Protein AF-W5Q6C7-F1 (afdb_monomer)

Sequence (82 aa):
HPWSCCTLLVAFRSKPYFRNTVIVKEYYLDITGYMPYYSTPVHWFWVYKPGAPSCRLETSSLNFLNWLLDHNSPGSNRIAEM

Foldseek 3Di:
DDFDKDKDWDADDDDQFWDDRIKIWIWTQDPVATDTDDIDATGTPDDDDPPDPPCPVPLVDPDPVSLNHDSPRPPNRVVVVD

Solvent-accessible surface area (backbone atoms only — not comparable to full-atom values): 5288 Å² total; per-residue (Å²): 131,87,68,48,74,46,77,48,77,49,76,47,73,98,56,94,58,39,71,60,48,61,42,46,37,31,29,37,40,55,98,91,42,65,40,80,72,47,60,53,82,81,47,54,67,75,72,73,58,93,84,55,78,71,82,71,62,71,65,87,52,92,43,74,66,40,45,66,72,34,77,82,36,82,70,44,48,63,66,77,73,108

Mean predicted aligned error: 9.2 Å

pLDDT: mean 73.0, std 13.36, range [43.91, 91.12]

Radius of gyration: 14.34 Å; Cα contacts (8 Å, |Δi|>4): 109; chains: 1; bounding box: 32×26×47 Å

Secondary structure (DSSP, 8-state):
---EEEEEEEE----SSB--SEEEEEEEEETTEEEEEEEPPP-BS----TTSPP----TTS--HHHHHH-TT-TTHHHHHT-

Structure (mmCIF, N/CA/C/O backbone):
data_AF-W5Q6C7-F1
#
_entry.id   AF-W5Q6C7-F1
#
loop_
_atom_site.group_PDB
_atom_site.id
_atom_site.type_symbol
_atom_site.label_atom_id
_atom_site.label_alt_id
_atom_site.label_comp_id
_atom_site.label_asym_id
_atom_site.label_entity_id
_atom_site.label_seq_id
_atom_site.pdbx_PDB_ins_code
_atom_site.Cartn_x
_atom_site.Cartn_y
_atom_site.Cartn_z
_atom_site.occupancy
_atom_site.B_iso_or_equiv
_atom_site.auth_seq_id
_atom_site.auth_comp_id
_atom_site.auth_asym_id
_atom_site.auth_atom_id
_atom_site.pdbx_PDB_model_num
ATOM 1 N N . HIS A 1 1 ? 9.599 4.128 -24.345 1.00 52.41 1 HIS A N 1
ATOM 2 C CA . HIS A 1 1 ? 9.955 3.175 -23.275 1.00 52.41 1 HIS A CA 1
ATOM 3 C C . HIS A 1 1 ? 8.659 2.868 -22.537 1.00 52.41 1 HIS A C 1
ATOM 5 O O . HIS A 1 1 ? 8.061 3.838 -22.083 1.00 52.41 1 HIS A O 1
ATOM 11 N N . PRO A 1 2 ? 8.112 1.638 -22.529 1.00 51.41 2 PRO A N 1
ATOM 12 C CA . PRO A 1 2 ? 6.824 1.427 -21.888 1.00 51.41 2 PRO A CA 1
ATOM 13 C C . PRO A 1 2 ? 7.055 1.275 -20.383 1.00 51.41 2 PRO A C 1
ATOM 15 O O . PRO A 1 2 ? 7.445 0.211 -19.911 1.00 51.41 2 PRO A O 1
ATOM 18 N N . TRP A 1 3 ? 6.840 2.359 -19.638 1.00 66.31 3 TRP A N 1
ATOM 19 C CA . TRP A 1 3 ? 6.603 2.277 -18.201 1.00 66.31 3 TRP A CA 1
ATOM 20 C C . TRP A 1 3 ? 5.354 1.428 -17.997 1.00 66.31 3 TRP A C 1
ATOM 22 O O . TRP A 1 3 ? 4.258 1.810 -18.409 1.00 66.31 3 TRP A O 1
ATOM 32 N N . SER A 1 4 ? 5.528 0.233 -17.447 1.00 74.62 4 SER A N 1
ATOM 33 C CA . SER A 1 4 ? 4.394 -0.638 -17.150 1.00 74.62 4 SER A CA 1
ATOM 34 C C . SER A 1 4 ? 3.811 -0.194 -15.813 1.00 74.62 4 SER A C 1
ATOM 36 O O . SER A 1 4 ? 4.542 -0.099 -14.830 1.00 74.62 4 SER A O 1
ATOM 38 N N . CYS A 1 5 ? 2.518 0.130 -15.782 1.00 82.75 5 CYS A N 1
ATOM 39 C CA . CYS A 1 5 ? 1.809 0.454 -14.547 1.00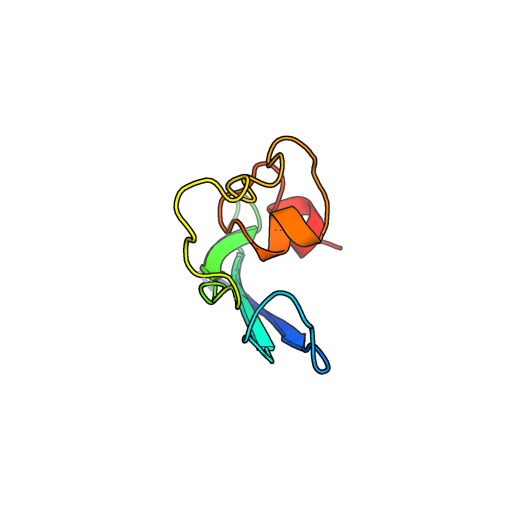 82.75 5 CYS A CA 1
ATOM 40 C C . CYS A 1 5 ? 1.219 -0.825 -13.950 1.00 82.75 5 CYS A C 1
ATOM 42 O O . CYS A 1 5 ? 0.575 -1.597 -14.660 1.00 82.75 5 CYS A O 1
ATOM 44 N N . CYS A 1 6 ? 1.433 -1.039 -12.657 1.00 85.38 6 CYS A N 1
ATOM 45 C CA . CYS A 1 6 ? 0.790 -2.081 -11.876 1.00 85.38 6 CYS A CA 1
ATOM 46 C C . CYS A 1 6 ? -0.169 -1.432 -10.879 1.00 85.38 6 CYS A C 1
ATOM 48 O O . CYS A 1 6 ? 0.219 -0.518 -10.152 1.00 85.38 6 CYS A O 1
ATOM 50 N N . THR A 1 7 ? -1.401 -1.931 -10.818 1.00 89.31 7 THR A N 1
ATOM 51 C CA . THR A 1 7 ? -2.418 -1.474 -9.868 1.00 89.31 7 THR A CA 1
ATOM 52 C C . THR A 1 7 ? -2.772 -2.621 -8.931 1.00 89.31 7 THR A C 1
ATOM 54 O O . THR A 1 7 ? -3.328 -3.631 -9.363 1.00 89.31 7 THR A O 1
ATOM 57 N N . LEU A 1 8 ? -2.496 -2.457 -7.638 1.00 87.75 8 LEU A N 1
ATOM 58 C CA . LEU A 1 8 ? -2.980 -3.351 -6.596 1.00 87.75 8 LEU A CA 1
ATOM 59 C C . LEU A 1 8 ? -4.278 -2.813 -5.996 1.00 87.75 8 LEU A C 1
ATOM 61 O O . LEU A 1 8 ? -4.355 -1.668 -5.546 1.00 87.75 8 LEU A O 1
ATOM 65 N N . LEU A 1 9 ? -5.287 -3.678 -5.940 1.00 91.12 9 LEU A N 1
ATOM 66 C CA . LEU A 1 9 ? -6.567 -3.411 -5.299 1.00 91.12 9 LEU A CA 1
ATOM 67 C C . LEU A 1 9 ? -6.700 -4.282 -4.055 1.00 91.12 9 LEU A C 1
ATOM 69 O O . LEU A 1 9 ? -6.785 -5.505 -4.145 1.00 91.12 9 LEU A O 1
ATOM 73 N N . VAL A 1 10 ? -6.762 -3.648 -2.888 1.00 86.75 10 VAL A N 1
ATOM 74 C CA . VAL A 1 10 ? -6.990 -4.340 -1.620 1.00 86.75 10 VAL A CA 1
ATOM 75 C C . VAL A 1 10 ? -8.400 -4.040 -1.142 1.00 86.75 10 VAL A C 1
ATOM 77 O O . VAL A 1 10 ? -8.694 -2.933 -0.689 1.00 86.75 10 VAL A O 1
ATOM 80 N N . ALA A 1 11 ? -9.280 -5.033 -1.245 1.00 89.00 11 ALA A N 1
ATOM 81 C CA . ALA A 1 11 ? -10.658 -4.930 -0.788 1.00 89.00 11 ALA A CA 1
ATOM 82 C C . ALA A 1 11 ? -10.801 -5.430 0.654 1.00 89.00 11 ALA A C 1
ATOM 84 O O . ALA A 1 11 ? -10.360 -6.523 1.015 1.00 89.00 11 ALA A O 1
ATOM 85 N N . PHE A 1 12 ? -11.487 -4.646 1.475 1.00 83.62 12 PHE A N 1
ATOM 86 C CA . PHE A 1 12 ? -11.800 -4.976 2.853 1.00 83.62 1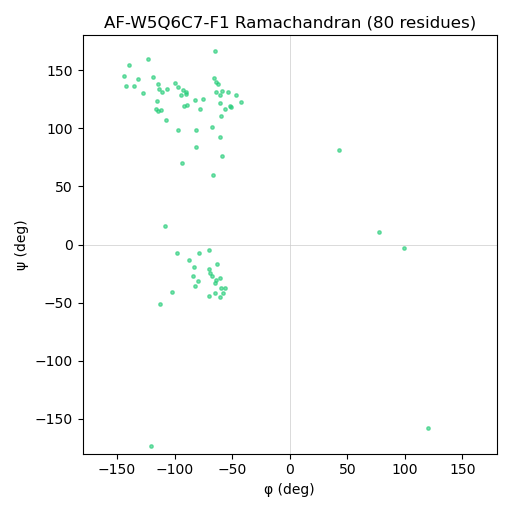2 PHE A CA 1
ATOM 87 C C . PHE A 1 12 ? -13.307 -5.165 3.013 1.00 83.62 12 PHE A C 1
ATOM 89 O O . PHE A 1 12 ? -14.115 -4.340 2.592 1.00 83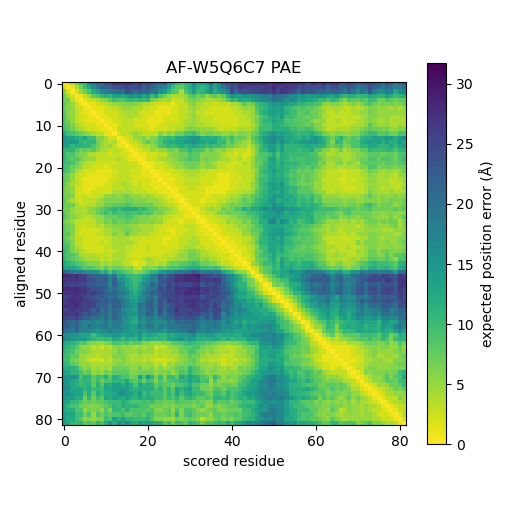.62 12 PHE A O 1
ATOM 96 N N . ARG A 1 13 ? -13.699 -6.239 3.708 1.00 82.94 13 ARG A N 1
ATOM 97 C CA . ARG A 1 13 ? -15.018 -6.284 4.362 1.00 82.94 13 ARG A CA 1
ATOM 98 C C . ARG A 1 13 ? -15.075 -5.227 5.466 1.00 82.94 13 ARG A C 1
ATOM 100 O O . ARG A 1 13 ? -14.024 -4.747 5.875 1.00 82.94 13 ARG A O 1
ATOM 107 N N . SER A 1 14 ? -16.269 -4.928 5.982 1.00 77.88 14 SER A N 1
ATOM 108 C CA . SER A 1 14 ? -16.463 -3.949 7.065 1.00 77.88 14 SER A CA 1
ATOM 109 C C . SER A 1 14 ? -15.396 -4.079 8.161 1.00 77.88 14 SER A C 1
ATOM 111 O O . SER A 1 14 ? -15.192 -5.164 8.717 1.00 77.88 14 SER A O 1
ATOM 113 N N . LYS A 1 15 ? -14.673 -2.983 8.417 1.00 74.06 15 LYS A N 1
ATOM 114 C CA . LYS A 1 15 ? -13.617 -2.881 9.430 1.00 74.06 15 LYS A CA 1
ATOM 115 C C . LYS A 1 15 ? -14.002 -1.814 10.451 1.00 74.06 15 LYS A C 1
ATOM 117 O O . LYS A 1 15 ? -14.524 -0.778 10.058 1.00 74.06 15 LYS A O 1
ATOM 122 N N . PRO A 1 16 ? -13.682 -2.001 11.740 1.00 72.75 16 PRO A N 1
ATOM 123 C CA . PRO A 1 16 ? -13.984 -1.005 12.768 1.00 72.75 16 PRO A CA 1
ATOM 124 C C . PRO A 1 16 ? -12.994 0.177 12.789 1.00 72.75 16 PRO A C 1
ATOM 126 O O . PRO A 1 16 ? -13.194 1.129 13.538 1.00 72.75 16 PRO A O 1
ATOM 129 N N . TYR A 1 17 ? -11.910 0.122 12.004 1.00 74.56 17 TYR A N 1
ATOM 130 C CA . TYR A 1 17 ? -10.776 1.045 12.134 1.00 74.56 17 TYR A CA 1
ATOM 131 C C . TYR A 1 17 ? -10.747 2.156 11.076 1.00 74.56 17 TYR A C 1
ATOM 133 O O . TYR A 1 17 ? -10.502 3.312 11.415 1.00 74.56 17 TYR A O 1
ATOM 141 N N . PHE A 1 18 ? -11.052 1.846 9.813 1.00 78.94 18 PHE A N 1
ATOM 142 C CA . PHE A 1 18 ? -11.068 2.808 8.705 1.00 78.94 18 PHE A CA 1
ATOM 143 C C . PHE A 1 18 ? -12.249 2.566 7.759 1.00 78.94 18 PHE A C 1
ATOM 145 O O . PHE A 1 18 ? -12.772 1.457 7.672 1.00 78.94 18 PHE A O 1
ATOM 152 N N . ARG A 1 19 ? -12.668 3.625 7.062 1.00 81.44 19 ARG A N 1
ATOM 153 C CA . ARG A 1 19 ? -13.856 3.655 6.196 1.00 81.44 19 ARG A CA 1
ATOM 154 C C . ARG A 1 19 ? -13.617 3.101 4.793 1.00 81.44 19 ARG A C 1
ATOM 156 O O . ARG A 1 19 ? -14.585 2.777 4.113 1.00 81.44 19 ARG A O 1
ATOM 163 N N . ASN A 1 20 ? -12.366 3.024 4.339 1.00 85.31 20 ASN A N 1
ATOM 164 C CA . ASN A 1 20 ? -12.047 2.524 3.004 1.00 85.31 20 ASN A CA 1
ATOM 165 C C . ASN A 1 20 ? -12.513 1.070 2.849 1.00 85.31 20 ASN A C 1
ATOM 167 O O . ASN A 1 20 ? -12.069 0.181 3.573 1.00 85.31 20 ASN A O 1
ATOM 171 N N . THR A 1 21 ? -13.379 0.826 1.870 1.00 87.69 21 THR A N 1
ATOM 172 C CA . THR A 1 21 ? -13.753 -0.527 1.436 1.00 87.69 21 THR A CA 1
ATOM 173 C C . THR A 1 21 ? -12.750 -1.090 0.436 1.00 87.69 21 THR A C 1
ATOM 175 O O . THR A 1 21 ? -12.568 -2.301 0.363 1.00 87.69 21 THR A O 1
ATOM 178 N N . VAL A 1 22 ? -12.069 -0.213 -0.304 1.00 88.81 22 VAL A N 1
ATOM 179 C CA . VAL A 1 22 ? -10.987 -0.546 -1.228 1.00 88.81 22 VAL A CA 1
ATOM 180 C C . VAL A 1 22 ? -9.852 0.451 -1.027 1.00 88.81 22 VAL A C 1
ATOM 182 O O . VAL A 1 22 ? -10.088 1.654 -0.887 1.00 88.81 22 VAL A O 1
ATOM 185 N N . ILE A 1 23 ? -8.624 -0.057 -0.999 1.00 88.44 23 ILE A N 1
ATOM 186 C CA . ILE A 1 23 ? -7.403 0.742 -1.077 1.00 88.44 23 ILE A CA 1
ATOM 187 C C . ILE A 1 23 ? -6.695 0.368 -2.372 1.00 88.44 23 ILE A C 1
ATOM 189 O O . ILE A 1 23 ? -6.409 -0.805 -2.614 1.00 88.44 23 ILE A O 1
ATOM 193 N N . VAL A 1 24 ? -6.455 1.377 -3.202 1.00 90.06 24 VAL A N 1
ATOM 194 C CA . VAL A 1 24 ? -5.720 1.262 -4.459 1.00 90.06 24 VAL A CA 1
ATOM 195 C C . VAL A 1 24 ? -4.280 1.676 -4.206 1.00 90.06 24 VAL A C 1
ATOM 197 O O . VAL A 1 24 ? -4.048 2.699 -3.558 1.00 90.06 24 VAL A O 1
ATOM 200 N N . LYS A 1 25 ? -3.328 0.910 -4.736 1.00 89.00 25 LYS A N 1
ATOM 201 C CA . LYS A 1 25 ? -1.942 1.346 -4.891 1.00 89.00 25 LYS A CA 1
ATOM 202 C C . LYS A 1 25 ? -1.488 1.137 -6.320 1.00 89.00 25 LYS A C 1
ATOM 204 O O . LYS A 1 25 ? -1.655 0.054 -6.864 1.00 89.00 25 LYS A O 1
ATOM 209 N N . GLU A 1 26 ? -0.907 2.166 -6.904 1.00 89.38 26 GLU A N 1
ATOM 210 C CA . GLU A 1 26 ? -0.354 2.135 -8.248 1.00 89.38 26 GLU A CA 1
ATOM 211 C C . GLU A 1 26 ? 1.152 2.321 -8.182 1.00 89.38 26 GLU A C 1
ATOM 213 O O . GLU A 1 26 ? 1.665 3.151 -7.422 1.00 89.38 26 GLU A O 1
ATOM 218 N N . TYR A 1 27 ? 1.839 1.537 -8.999 1.00 86.94 27 TYR A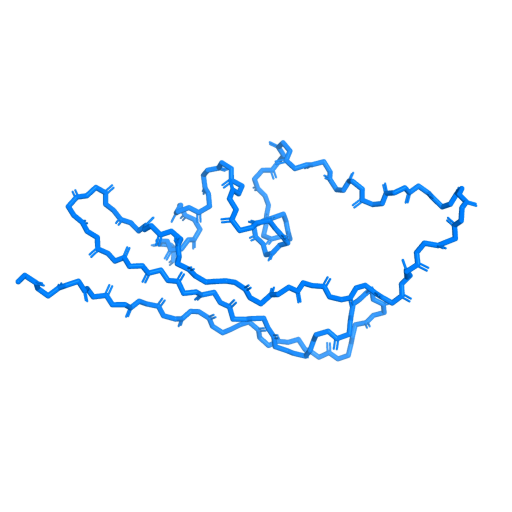 N 1
ATOM 219 C CA . TYR A 1 27 ? 3.280 1.548 -9.135 1.00 86.94 27 TYR A CA 1
ATOM 220 C C . TYR A 1 27 ? 3.646 1.589 -10.606 1.00 86.94 27 TYR A C 1
ATOM 222 O O . TYR A 1 27 ? 3.030 0.903 -11.423 1.00 86.94 27 TYR A O 1
ATOM 230 N N . TYR A 1 28 ? 4.695 2.326 -10.937 1.00 87.88 28 TYR A N 1
ATOM 231 C CA . TYR A 1 28 ? 5.336 2.190 -12.236 1.00 87.88 28 TYR A CA 1
ATOM 232 C C . TYR A 1 28 ? 6.574 1.330 -12.114 1.00 87.88 28 TYR A C 1
ATOM 234 O O . TYR A 1 28 ? 7.337 1.460 -11.161 1.00 87.88 28 TYR A O 1
ATOM 242 N N . LEU A 1 29 ? 6.771 0.465 -13.098 1.00 84.12 29 LEU A N 1
ATOM 243 C CA . LEU A 1 29 ? 8.000 -0.283 -13.256 1.00 84.12 29 LEU A CA 1
ATOM 244 C C . LEU A 1 29 ? 8.946 0.501 -14.166 1.00 84.12 29 LEU A C 1
ATOM 246 O O . LEU A 1 29 ? 8.627 0.760 -15.333 1.00 84.12 29 LEU A O 1
ATOM 250 N N . ASP A 1 30 ? 10.106 0.862 -13.630 1.00 81.38 30 ASP A N 1
ATOM 251 C CA . ASP A 1 30 ? 11.228 1.389 -14.397 1.00 81.38 30 ASP A CA 1
ATOM 252 C C . ASP A 1 30 ? 12.480 0.508 -14.230 1.00 81.38 30 ASP A C 1
ATOM 254 O O . ASP A 1 30 ? 12.431 -0.575 -13.647 1.00 81.38 30 ASP A O 1
ATOM 258 N N . ILE A 1 31 ? 13.616 0.954 -14.775 1.00 81.75 31 ILE A N 1
ATOM 259 C CA . ILE A 1 31 ? 14.888 0.214 -14.713 1.00 81.75 31 ILE A CA 1
ATOM 260 C C . ILE A 1 31 ? 15.431 0.030 -13.285 1.00 81.75 31 ILE A C 1
ATOM 262 O O . ILE A 1 31 ? 16.313 -0.798 -13.073 1.00 81.75 31 ILE A O 1
ATOM 266 N N . THR A 1 32 ? 14.937 0.810 -12.323 1.00 82.44 32 THR A N 1
ATOM 267 C CA . THR A 1 32 ? 15.309 0.758 -10.906 1.00 82.44 32 THR A CA 1
ATOM 268 C C . THR A 1 32 ? 14.323 -0.052 -10.058 1.00 82.44 32 THR A C 1
ATOM 270 O O . THR A 1 32 ? 14.623 -0.333 -8.898 1.00 82.44 32 THR A O 1
ATOM 273 N N . GLY A 1 33 ? 13.193 -0.483 -10.632 1.00 81.62 33 GLY A N 1
ATOM 274 C CA . GLY A 1 33 ? 12.192 -1.340 -9.993 1.00 81.62 33 GLY A CA 1
ATOM 275 C C . GLY A 1 33 ? 10.805 -0.698 -9.908 1.00 81.62 33 GLY A C 1
ATOM 276 O O . GLY A 1 33 ? 10.465 0.192 -10.688 1.00 81.62 33 GLY A O 1
ATOM 277 N N . TYR A 1 34 ? 9.978 -1.184 -8.975 1.00 82.50 34 TYR A N 1
ATOM 278 C CA . TYR A 1 34 ? 8.643 -0.634 -8.725 1.00 82.50 34 TYR A CA 1
ATOM 279 C C . TYR A 1 34 ? 8.718 0.659 -7.914 1.00 82.50 34 TYR A C 1
ATOM 281 O O . TYR A 1 34 ? 9.106 0.652 -6.744 1.00 82.50 34 TYR A O 1
ATOM 289 N N . MET A 1 35 ? 8.273 1.754 -8.524 1.00 83.94 35 MET A N 1
ATOM 290 C CA . MET A 1 35 ? 8.204 3.073 -7.907 1.00 83.94 35 MET A CA 1
ATOM 291 C C . MET A 1 35 ? 6.758 3.451 -7.572 1.00 83.94 35 MET A C 1
ATOM 293 O O . MET A 1 35 ? 5.875 3.262 -8.413 1.00 83.94 35 MET A O 1
ATOM 297 N N . PRO A 1 36 ? 6.488 3.970 -6.359 1.00 83.25 36 PRO A N 1
ATOM 298 C CA . PRO A 1 36 ? 5.148 4.384 -5.955 1.00 83.25 36 PRO A CA 1
ATOM 299 C C . PRO A 1 36 ? 4.653 5.548 -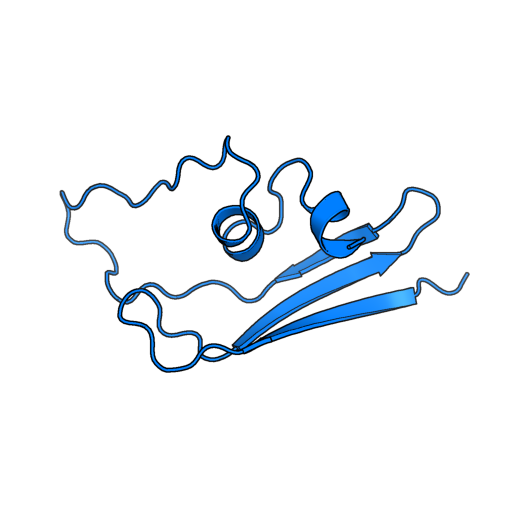6.824 1.00 83.25 36 PRO A C 1
ATOM 301 O O . PRO A 1 36 ? 5.365 6.535 -7.005 1.00 83.25 36 PRO A O 1
ATOM 304 N N . TYR A 1 37 ? 3.431 5.435 -7.351 1.00 86.06 37 TYR A N 1
ATOM 305 C CA . TYR A 1 37 ? 2.784 6.495 -8.131 1.00 86.06 37 TYR A CA 1
ATOM 306 C C . TYR A 1 37 ? 1.573 7.093 -7.422 1.00 86.06 37 TYR A C 1
ATOM 308 O O . TYR A 1 37 ? 1.456 8.312 -7.287 1.00 86.06 37 TYR A O 1
ATOM 316 N N . TYR A 1 38 ? 0.663 6.229 -6.983 1.00 86.75 38 TYR A N 1
ATOM 317 C CA . TYR A 1 38 ? -0.570 6.641 -6.335 1.00 86.75 38 TYR A CA 1
ATOM 318 C C . TYR A 1 38 ? -0.951 5.670 -5.221 1.00 86.75 38 TYR A C 1
ATOM 320 O O . TYR A 1 38 ? -0.766 4.458 -5.322 1.00 86.75 38 TYR A O 1
ATOM 328 N N . SER A 1 39 ? -1.538 6.202 -4.152 1.00 87.19 39 SER A N 1
ATOM 329 C CA . SER A 1 39 ? -2.177 5.407 -3.109 1.00 87.19 39 SER A CA 1
ATOM 330 C C . SER A 1 39 ? -3.427 6.113 -2.628 1.00 87.19 39 SER A C 1
ATOM 332 O O . SER A 1 39 ? -3.406 7.313 -2.351 1.00 87.19 39 SER A O 1
ATOM 334 N N . THR A 1 40 ? -4.510 5.359 -2.457 1.00 87.75 40 THR A N 1
ATOM 335 C CA . THR A 1 40 ? -5.717 5.883 -1.818 1.00 87.75 40 THR A CA 1
ATOM 336 C C . THR A 1 40 ? -5.389 6.324 -0.386 1.00 87.75 40 THR A C 1
ATOM 338 O O . THR A 1 40 ? -4.842 5.522 0.377 1.00 87.75 40 THR A O 1
ATOM 341 N N . PRO A 1 41 ? -5.742 7.557 0.022 1.00 82.94 41 PRO A N 1
ATOM 342 C CA . PRO A 1 41 ? -5.633 7.975 1.414 1.00 82.94 41 PRO A CA 1
ATOM 343 C C . PRO A 1 41 ? -6.527 7.124 2.323 1.00 82.94 41 PRO A C 1
ATOM 345 O O . PRO A 1 41 ? -7.680 6.826 1.987 1.00 82.94 41 PRO A O 1
ATOM 348 N N . VAL A 1 42 ? -6.012 6.746 3.494 1.00 80.31 42 VAL A N 1
ATOM 349 C CA . VAL A 1 42 ? -6.773 5.957 4.470 1.00 80.31 42 VAL A CA 1
ATOM 350 C C . VAL A 1 42 ? -7.543 6.873 5.416 1.00 80.31 42 VAL A C 1
ATOM 352 O O . VAL A 1 42 ? -6.970 7.680 6.146 1.00 80.31 42 VAL A O 1
ATOM 355 N N . HIS A 1 43 ? -8.867 6.726 5.419 1.00 77.38 43 HIS A N 1
ATOM 356 C CA . HIS A 1 43 ? -9.791 7.496 6.244 1.00 77.38 43 HIS A CA 1
ATOM 357 C C . HIS A 1 43 ? -10.150 6.723 7.513 1.00 77.38 43 HIS A C 1
ATOM 359 O O . HIS A 1 43 ? -11.028 5.856 7.509 1.00 77.38 43 HIS A O 1
ATOM 365 N N . TRP A 1 44 ? -9.490 7.047 8.620 1.00 75.88 44 TRP A N 1
ATOM 366 C CA . TRP A 1 44 ? -9.762 6.439 9.922 1.00 75.88 44 TRP A CA 1
ATOM 367 C C . TRP A 1 44 ? -11.158 6.799 10.448 1.00 75.88 44 TRP A C 1
ATOM 369 O O . TRP A 1 44 ? -11.621 7.928 10.293 1.00 75.88 44 TRP A O 1
ATOM 379 N N . PHE A 1 45 ? -11.833 5.854 11.112 1.00 72.31 45 PHE A N 1
ATOM 380 C CA . PHE A 1 45 ? -13.089 6.139 11.821 1.00 72.31 45 PHE A CA 1
ATOM 381 C C . PHE A 1 45 ? -12.869 7.098 12.996 1.00 72.31 45 PHE A C 1
ATOM 383 O O . PHE A 1 45 ? -13.729 7.927 13.289 1.00 72.31 45 PHE A O 1
ATOM 390 N N . TRP A 1 46 ? -11.702 7.006 13.635 1.0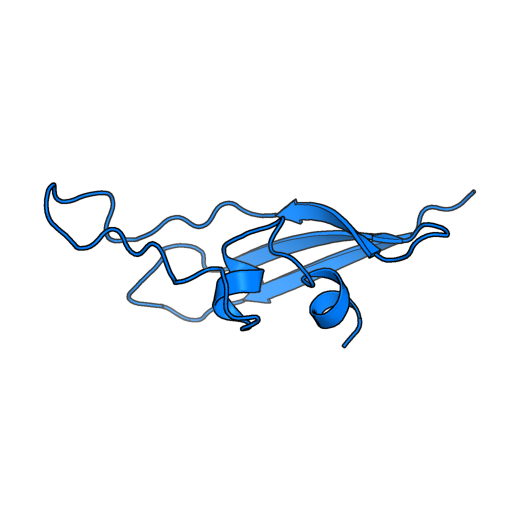0 62.12 46 TRP A N 1
ATOM 391 C CA . TRP A 1 46 ? -11.298 7.842 14.759 1.00 62.12 46 TRP A CA 1
ATOM 392 C C . TRP A 1 46 ? -10.508 9.047 14.260 1.00 62.12 46 TRP A C 1
ATOM 394 O O . TRP A 1 46 ? -9.297 9.140 14.449 1.00 62.12 46 TRP A O 1
ATOM 404 N N . VAL A 1 47 ? -11.180 9.982 13.595 1.00 51.00 47 VAL A N 1
ATOM 405 C CA . VAL A 1 47 ? -10.579 11.298 13.366 1.00 51.00 47 VAL A CA 1
ATOM 406 C C . VAL A 1 47 ? -10.465 11.987 14.729 1.00 51.00 47 VAL A C 1
ATOM 408 O O . VAL A 1 47 ? -11.457 12.451 15.278 1.00 51.00 47 VAL A O 1
ATOM 411 N N . TYR A 1 48 ? -9.251 11.966 15.290 1.00 51.09 48 TYR A N 1
ATOM 412 C CA . TYR A 1 48 ? -8.742 12.876 16.320 1.00 51.09 48 TYR A CA 1
ATOM 413 C C . TYR A 1 48 ? -9.719 13.206 17.468 1.00 51.09 48 TYR A C 1
ATOM 415 O O . TYR A 1 48 ? -10.286 14.294 17.536 1.00 51.09 48 TYR A O 1
ATOM 423 N N . LYS A 1 49 ? -9.824 12.321 18.469 1.00 43.91 49 LYS A N 1
ATOM 424 C CA . LYS A 1 49 ? -10.014 12.834 19.837 1.00 43.91 49 LYS A CA 1
ATOM 425 C C . LYS A 1 49 ? -8.659 13.383 20.305 1.00 43.91 49 LYS A C 1
ATOM 427 O O . LYS A 1 49 ? -7.691 12.619 20.264 1.00 43.91 49 LYS A O 1
ATOM 432 N N . PRO A 1 50 ? -8.553 14.649 20.747 1.00 44.09 50 PRO A N 1
ATOM 433 C CA . PRO A 1 50 ? -7.336 15.139 21.385 1.00 44.09 50 PRO A CA 1
ATOM 434 C C . PRO A 1 50 ? -7.016 14.226 22.577 1.00 44.09 50 PRO A C 1
ATOM 436 O O . PRO A 1 50 ? -7.833 14.099 23.486 1.00 44.09 50 PRO A O 1
ATOM 439 N N . GLY A 1 51 ? -5.881 13.524 22.537 1.00 49.91 51 GLY A N 1
ATOM 440 C CA . GLY A 1 51 ? -5.465 12.596 23.597 1.00 49.91 51 GLY A CA 1
ATOM 441 C C . GLY A 1 51 ? -5.739 11.108 23.347 1.00 49.91 51 GLY A C 1
ATOM 442 O O . GLY A 1 51 ? -5.297 10.288 24.148 1.00 49.91 51 GLY A O 1
ATOM 443 N N . ALA A 1 52 ? -6.388 10.717 22.242 1.00 47.81 52 ALA A N 1
ATOM 444 C CA . ALA A 1 52 ? -6.223 9.341 21.768 1.00 47.81 52 ALA A CA 1
ATOM 445 C C . ALA A 1 52 ? -4.748 9.169 21.369 1.00 47.81 52 ALA A C 1
ATOM 447 O O . ALA A 1 52 ? -4.201 10.109 20.777 1.00 47.81 52 ALA A O 1
ATOM 448 N N . PRO A 1 53 ? -4.088 8.029 21.668 1.00 45.75 53 PRO A N 1
ATOM 449 C CA . PRO A 1 53 ? -2.771 7.766 21.114 1.00 45.75 53 PRO A CA 1
ATOM 450 C C . PRO A 1 53 ? -2.925 7.994 19.622 1.00 45.75 53 PRO A C 1
ATOM 452 O O . PRO A 1 53 ? -3.773 7.350 18.997 1.00 45.75 53 PRO A O 1
ATOM 455 N N . SER A 1 54 ? -2.197 8.962 19.052 1.00 50.91 54 SER A N 1
ATOM 456 C CA . SER A 1 54 ? -2.109 9.004 17.603 1.00 50.91 54 SER A CA 1
ATOM 457 C C . SER A 1 54 ? -1.690 7.591 17.253 1.00 50.91 54 SER A C 1
ATOM 459 O O . SER A 1 54 ? -0.653 7.148 17.754 1.00 50.91 54 SER A O 1
ATOM 461 N N . CYS A 1 55 ? -2.491 6.864 16.482 1.00 51.38 55 CYS A N 1
ATOM 462 C CA . CYS A 1 55 ? -2.036 5.642 15.850 1.00 51.38 55 CYS A CA 1
ATOM 463 C C . CYS A 1 55 ? -0.977 6.054 14.813 1.00 51.38 55 CYS A C 1
ATOM 465 O O . CYS A 1 55 ? -1.138 5.834 13.620 1.00 51.38 55 CYS A O 1
ATOM 467 N N . ARG A 1 56 ? 0.110 6.693 15.269 1.00 52.62 56 ARG A N 1
ATOM 468 C CA . A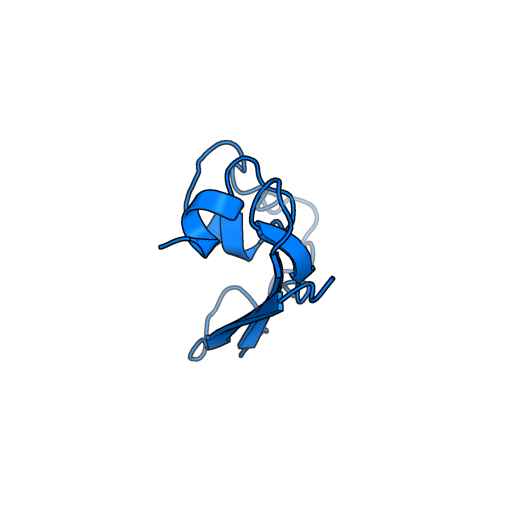RG A 1 56 ? 1.452 6.555 14.746 1.00 52.62 56 ARG A CA 1
ATOM 469 C C . ARG A 1 56 ? 1.721 5.074 14.923 1.00 52.62 56 ARG A C 1
ATOM 471 O O . ARG A 1 56 ? 2.330 4.658 15.903 1.00 52.62 56 ARG A O 1
ATOM 478 N N . LEU A 1 57 ? 1.122 4.274 14.036 1.00 55.16 57 LEU A N 1
ATOM 479 C CA . LEU A 1 57 ? 1.610 2.939 13.797 1.00 55.16 57 LEU A CA 1
ATOM 480 C C . LEU A 1 57 ? 3.108 3.115 13.640 1.00 55.16 57 LEU A C 1
ATOM 482 O O . LEU A 1 57 ? 3.561 4.023 12.943 1.00 55.16 57 LEU A O 1
ATOM 486 N N . GLU A 1 58 ? 3.852 2.326 14.388 1.00 52.84 58 GLU A N 1
ATOM 487 C CA . GLU A 1 58 ? 5.295 2.319 14.337 1.00 52.84 58 GLU A CA 1
ATOM 488 C C . GLU A 1 58 ? 5.691 1.936 12.903 1.00 52.84 58 GLU A C 1
ATOM 490 O O . GLU A 1 58 ? 5.719 0.758 12.540 1.00 52.84 58 GLU A O 1
ATOM 495 N N . THR A 1 59 ? 5.899 2.942 12.048 1.00 54.91 59 THR A N 1
ATOM 496 C CA . THR A 1 59 ? 6.173 2.785 10.609 1.00 54.91 59 THR A CA 1
ATOM 497 C C . THR A 1 59 ? 7.557 2.192 10.353 1.00 54.91 59 THR A C 1
ATOM 499 O O . THR A 1 59 ? 7.895 1.886 9.215 1.00 54.91 59 THR A O 1
ATOM 502 N N . SER A 1 60 ? 8.349 1.995 11.411 1.00 58.03 60 SER A N 1
ATOM 503 C CA . SER A 1 60 ? 9.657 1.344 11.381 1.00 58.03 60 SER A CA 1
ATOM 504 C C . SER A 1 60 ? 9.574 -0.155 11.081 1.00 58.03 60 SER A C 1
ATOM 506 O O . SER A 1 60 ? 10.541 -0.719 10.573 1.00 58.03 60 SER A O 1
ATOM 508 N N . SER A 1 61 ? 8.442 -0.814 11.370 1.00 64.81 61 SER A N 1
ATOM 509 C CA . SER A 1 61 ? 8.257 -2.240 11.077 1.00 64.81 61 SER A CA 1
ATOM 510 C C . SER A 1 61 ? 7.657 -2.459 9.684 1.00 64.81 61 SER A C 1
ATOM 512 O O . SER A 1 61 ? 6.635 -1.877 9.323 1.00 64.81 61 SER A O 1
ATOM 514 N N . LEU A 1 62 ? 8.274 -3.329 8.885 1.00 65.44 62 LEU A N 1
ATOM 515 C CA . LEU A 1 62 ? 7.803 -3.660 7.539 1.00 65.44 62 LEU A CA 1
ATOM 516 C C . LEU A 1 62 ? 6.677 -4.699 7.631 1.00 65.44 62 LEU A C 1
ATOM 518 O O . LEU A 1 62 ? 6.910 -5.903 7.569 1.00 65.44 62 LEU A O 1
ATOM 522 N N . ASN A 1 63 ? 5.450 -4.228 7.853 1.00 73.56 63 ASN A N 1
ATOM 523 C CA . ASN A 1 63 ? 4.252 -5.064 7.888 1.00 73.56 63 ASN A CA 1
ATOM 524 C C . ASN A 1 63 ? 3.216 -4.585 6.859 1.00 73.56 63 ASN A C 1
ATOM 526 O O . ASN A 1 63 ? 3.242 -3.436 6.416 1.00 73.56 63 ASN A O 1
ATOM 530 N N . PHE A 1 64 ? 2.291 -5.475 6.489 1.00 74.44 64 PHE A N 1
ATOM 531 C CA . PHE A 1 64 ? 1.277 -5.201 5.468 1.00 74.44 64 PHE A CA 1
ATOM 532 C C . PHE A 1 64 ? 0.428 -3.962 5.780 1.00 74.44 64 PHE A C 1
ATOM 534 O O . PHE A 1 64 ? 0.100 -3.211 4.870 1.00 74.44 64 PHE A O 1
ATOM 541 N N . LEU A 1 65 ? 0.088 -3.716 7.050 1.00 75.75 65 LEU A N 1
ATOM 542 C CA . LEU A 1 65 ? -0.704 -2.544 7.428 1.00 75.75 65 LEU A CA 1
ATOM 543 C C . LEU A 1 65 ? 0.102 -1.256 7.261 1.00 75.75 65 LEU A C 1
ATOM 545 O O . LEU A 1 65 ? -0.410 -0.309 6.685 1.00 75.75 65 LEU A O 1
ATOM 549 N N . ASN A 1 66 ? 1.361 -1.224 7.685 1.00 76.19 66 ASN A N 1
ATOM 550 C CA . ASN A 1 66 ? 2.230 -0.063 7.493 1.00 76.19 66 ASN A CA 1
ATOM 551 C C . ASN A 1 66 ? 2.426 0.254 6.013 1.00 76.19 66 ASN A C 1
ATOM 553 O O . ASN A 1 66 ? 2.254 1.398 5.609 1.00 76.19 66 ASN A O 1
ATOM 557 N N . TRP A 1 67 ? 2.679 -0.773 5.205 1.00 78.69 67 TRP A N 1
ATOM 558 C CA . TRP A 1 67 ? 2.744 -0.658 3.752 1.00 78.69 67 TRP A CA 1
ATOM 559 C C . TRP A 1 67 ? 1.445 -0.119 3.141 1.00 78.69 67 TRP A C 1
ATOM 561 O O . TRP A 1 67 ? 1.456 0.726 2.247 1.00 78.69 67 TRP A O 1
ATOM 571 N N . LEU A 1 68 ? 0.298 -0.593 3.633 1.00 78.1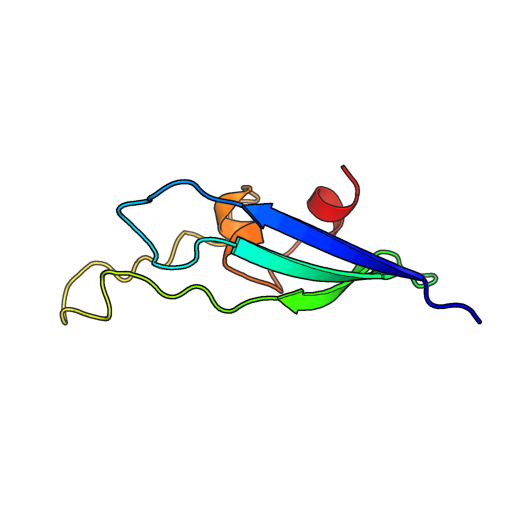2 68 LEU A N 1
ATOM 572 C CA . LEU A 1 68 ? -1.015 -0.152 3.181 1.00 78.12 68 LEU A CA 1
ATOM 573 C C . LEU A 1 68 ? -1.250 1.332 3.511 1.00 78.12 68 LEU A C 1
ATOM 575 O O . LEU A 1 68 ? -1.761 2.072 2.670 1.00 78.12 68 LEU A O 1
ATOM 579 N N . LEU A 1 69 ? -0.851 1.755 4.711 1.00 74.62 69 LEU A N 1
ATOM 580 C CA . LEU A 1 69 ? -1.113 3.077 5.281 1.00 74.62 69 LEU A CA 1
ATOM 581 C C . LEU A 1 69 ? -0.150 4.165 4.807 1.00 74.62 69 LEU A C 1
ATOM 583 O O . LEU A 1 69 ? -0.573 5.307 4.645 1.00 74.62 69 LEU A O 1
ATOM 587 N N . ASP A 1 70 ? 1.118 3.829 4.600 1.00 73.31 70 ASP A N 1
ATOM 588 C CA . ASP A 1 70 ? 2.151 4.765 4.175 1.00 73.31 70 ASP A CA 1
ATOM 589 C C . ASP A 1 70 ? 2.643 4.389 2.779 1.00 73.31 70 ASP A C 1
ATOM 591 O O . ASP A 1 70 ? 3.212 3.325 2.540 1.00 73.31 70 ASP A O 1
ATOM 595 N N . HIS A 1 71 ? 2.390 5.281 1.826 1.00 68.88 71 HIS A N 1
ATOM 596 C CA . HIS A 1 71 ? 2.769 5.070 0.436 1.00 68.88 71 HIS A CA 1
ATOM 597 C C . HIS A 1 71 ? 4.288 5.067 0.228 1.00 68.88 71 HIS A C 1
ATOM 599 O O . HIS A 1 71 ? 4.767 4.398 -0.684 1.00 68.88 71 HIS A O 1
ATOM 605 N N . ASN A 1 72 ? 5.032 5.758 1.094 1.00 67.06 72 ASN A N 1
ATOM 606 C CA . ASN A 1 72 ? 6.476 5.935 0.989 1.00 67.06 72 ASN A CA 1
ATOM 607 C C . ASN A 1 72 ? 7.241 5.139 2.054 1.00 67.06 72 ASN A C 1
ATOM 609 O O . ASN A 1 72 ? 8.422 5.408 2.283 1.00 67.06 72 ASN A O 1
ATOM 613 N N . SER A 1 73 ? 6.601 4.160 2.708 1.00 65.25 73 SER A N 1
ATOM 614 C CA . SER A 1 73 ? 7.271 3.378 3.747 1.00 65.25 73 SER A CA 1
ATOM 615 C C . SER A 1 73 ? 8.508 2.672 3.165 1.00 65.25 73 SER A C 1
ATOM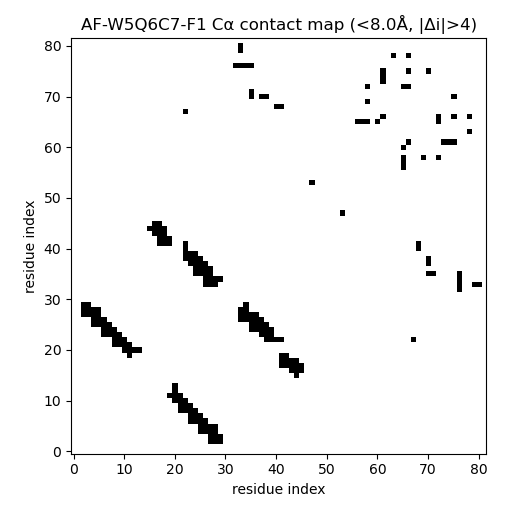 617 O O . SER A 1 73 ? 8.383 2.025 2.114 1.00 65.25 73 SER A O 1
ATOM 619 N N . PRO A 1 74 ? 9.681 2.737 3.821 1.00 60.59 74 PRO A N 1
ATOM 620 C CA . PRO A 1 74 ? 10.890 2.063 3.355 1.00 60.59 74 PRO A CA 1
ATOM 621 C C . PRO A 1 74 ? 10.653 0.567 3.111 1.00 60.59 74 PRO A C 1
ATOM 623 O O . PRO A 1 74 ? 10.087 -0.121 3.957 1.00 60.59 74 PRO A O 1
ATOM 626 N N . GLY A 1 75 ? 11.081 0.059 1.952 1.00 63.75 75 GLY A N 1
ATOM 627 C CA . GLY A 1 75 ? 10.915 -1.348 1.568 1.00 63.75 75 GLY A CA 1
ATOM 628 C C . GLY A 1 75 ? 9.511 -1.733 1.082 1.00 63.75 75 GLY A C 1
ATOM 629 O O . GLY A 1 75 ? 9.235 -2.919 0.905 1.00 63.75 75 GLY A O 1
ATOM 630 N N . SER A 1 76 ? 8.632 -0.755 0.835 1.00 67.19 76 SER A N 1
ATOM 631 C CA . SER A 1 76 ? 7.292 -0.985 0.278 1.00 67.19 76 SER A CA 1
ATOM 632 C C . SER A 1 76 ? 7.287 -1.633 -1.105 1.00 67.19 76 SER A C 1
ATOM 634 O O . SER A 1 76 ? 6.357 -2.373 -1.430 1.00 67.19 76 SER A O 1
ATOM 636 N N . ASN A 1 77 ? 8.335 -1.403 -1.893 1.00 69.25 77 ASN A N 1
ATOM 637 C CA . ASN A 1 77 ? 8.561 -2.048 -3.181 1.00 69.25 77 ASN A CA 1
ATOM 638 C C . ASN A 1 77 ? 8.660 -3.578 -3.056 1.00 69.25 77 ASN A C 1
ATOM 640 O O . ASN A 1 77 ? 8.083 -4.285 -3.871 1.00 69.25 77 ASN A O 1
ATOM 644 N N . ARG A 1 78 ? 9.274 -4.104 -1.985 1.00 71.75 78 ARG A N 1
ATOM 645 C CA . ARG A 1 78 ? 9.408 -5.560 -1.777 1.00 71.75 78 ARG A CA 1
ATOM 646 C C . ARG A 1 78 ? 8.069 -6.272 -1.597 1.00 71.75 78 ARG A C 1
ATOM 648 O O . ARG A 1 78 ? 7.963 -7.445 -1.924 1.00 71.75 78 ARG A O 1
ATOM 655 N N . ILE A 1 79 ? 7.069 -5.589 -1.037 1.00 70.44 79 ILE A N 1
ATOM 656 C CA . ILE A 1 79 ? 5.714 -6.142 -0.879 1.00 70.44 79 ILE A CA 1
ATOM 657 C C . ILE A 1 79 ? 4.943 -6.054 -2.201 1.00 70.44 79 ILE A C 1
ATOM 659 O O . ILE A 1 79 ? 4.125 -6.922 -2.473 1.00 70.44 79 ILE A O 1
ATOM 663 N N . ALA A 1 80 ? 5.215 -5.043 -3.033 1.00 67.31 80 ALA A N 1
ATOM 664 C CA . ALA A 1 80 ? 4.631 -4.944 -4.372 1.00 67.31 80 ALA A CA 1
ATOM 665 C C . ALA A 1 80 ? 5.184 -6.002 -5.352 1.00 67.31 80 ALA A C 1
ATOM 667 O O . ALA A 1 80 ? 4.542 -6.286 -6.357 1.00 67.31 80 ALA A O 1
ATOM 668 N N . GLU A 1 81 ? 6.361 -6.564 -5.059 1.00 70.25 81 GLU A N 1
ATOM 669 C CA . GLU A 1 81 ? 7.028 -7.615 -5.844 1.00 70.25 81 GLU A CA 1
ATOM 670 C C . GLU A 1 81 ? 6.615 -9.054 -5.469 1.00 70.25 81 GLU A C 1
ATOM 672 O O . GLU A 1 81 ? 6.969 -9.978 -6.202 1.00 70.25 81 GLU A O 1
ATOM 677 N N . MET A 1 82 ? 5.926 -9.260 -4.336 1.00 63.59 82 MET A N 1
ATOM 678 C CA . MET A 1 82 ? 5.439 -10.580 -3.887 1.00 63.59 82 MET A CA 1
ATOM 679 C C . MET A 1 82 ? 4.177 -11.013 -4.632 1.00 63.59 82 MET A C 1
ATOM 681 O O . MET A 1 82 ? 4.108 -12.215 -4.975 1.00 63.59 82 MET A O 1
#

Nearest PDB structures (foldseek):
  7mto-assembly1_A-2  TM=6.423E-01  e=2.717E-02  Homo sapiens
  5day-assembly1_B  TM=7.391E-01  e=2.249E-01  Arabidopsis thaliana
  5day-assembly1_A  TM=6.984E-01  e=2.547E-01  Arabidopsis thaliana
  7c7x-assembly1_F  TM=7.120E-01  e=1.064E+00  Arabidopsis thaliana
  5c5v-assembly1_A  TM=4.014E-01  e=6.451E+00  Trypanosoma brucei brucei TREU927